Protein AF-A0A1G5DYK9-F1 (afdb_monomer)

Secondary structure (DSSP, 8-state):
--HHHHHHHHHHHHHHHHHTT-S-HHHHHHHHHHHHHHHT-HHHHHHHHHHHH-----

Radius of gyration: 12.36 Å; Cα contacts (8 Å, |Δi|>4): 46; chains: 1; bounding box: 32×26×28 Å

Foldseek 3Di:
DALVVLLVVLVVCLVCCVVVVVDDPLRSLVSQCSSCVSVVVPVSVVVSCCVNVPDDDD

Sequence (58 aa):
MDRIENALVACEKVINGIEDETISTSSALLQCSKIARLTNDEEAIIWFQYEYGGYVED

pLDDT: mean 90.02, std 7.23, range [61.06, 95.88]

Structure (mmCIF, N/CA/C/O backbone):
data_AF-A0A1G5DYK9-F1
#
_entry.id   AF-A0A1G5DYK9-F1
#
loop_
_atom_site.group_PDB
_atom_site.id
_atom_site.type_symbol
_atom_site.label_atom_id
_atom_site.label_alt_id
_atom_site.label_comp_id
_atom_site.label_asym_id
_atom_site.label_entity_id
_atom_site.label_seq_id
_atom_site.pdbx_PDB_ins_code
_atom_site.Cartn_x
_atom_site.Cartn_y
_atom_site.Cartn_z
_atom_si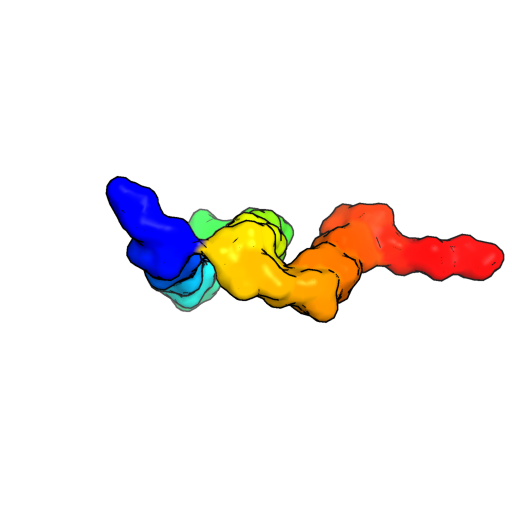te.occupancy
_atom_site.B_iso_or_equiv
_atom_site.auth_seq_id
_atom_site.auth_comp_id
_atom_site.auth_asym_id
_atom_site.auth_atom_id
_atom_site.pdbx_PDB_model_num
ATOM 1 N N . MET A 1 1 ? -13.571 12.876 7.894 1.00 61.06 1 MET A N 1
ATOM 2 C CA . MET A 1 1 ? -12.653 11.734 8.031 1.00 61.06 1 MET A CA 1
ATOM 3 C C . MET A 1 1 ? -11.254 12.281 7.886 1.00 61.06 1 MET A C 1
ATOM 5 O O . MET A 1 1 ? -10.971 12.929 6.879 1.00 61.06 1 MET A O 1
ATOM 9 N N . ASP A 1 2 ? -10.453 12.140 8.928 1.00 90.00 2 ASP A N 1
ATOM 10 C CA . ASP A 1 2 ? -9.100 12.691 8.989 1.00 90.00 2 ASP A CA 1
ATOM 11 C C . ASP A 1 2 ? -8.150 11.956 8.014 1.00 90.00 2 ASP A C 1
ATOM 13 O O . ASP A 1 2 ? -8.417 10.821 7.609 1.00 90.00 2 ASP A O 1
ATOM 17 N N . ARG A 1 3 ? -7.055 12.590 7.565 1.00 86.31 3 ARG A N 1
ATOM 18 C CA . ARG A 1 3 ? -6.099 11.941 6.638 1.00 86.31 3 ARG A CA 1
ATOM 19 C C . ARG A 1 3 ? -5.452 10.704 7.275 1.00 86.31 3 ARG A C 1
ATOM 21 O O . ARG A 1 3 ? -5.258 9.715 6.571 1.00 86.31 3 ARG A O 1
ATOM 28 N N . ILE A 1 4 ? -5.199 10.731 8.584 1.00 90.44 4 ILE A N 1
ATOM 29 C CA . ILE A 1 4 ? -4.639 9.606 9.342 1.00 90.44 4 ILE A CA 1
ATOM 30 C C . ILE A 1 4 ? -5.675 8.500 9.517 1.00 90.44 4 ILE A C 1
ATOM 32 O O . ILE A 1 4 ? -5.361 7.333 9.311 1.00 90.44 4 ILE A O 1
ATOM 36 N N . GLU A 1 5 ? -6.928 8.850 9.798 1.00 93.00 5 GLU A N 1
ATOM 37 C CA . GLU A 1 5 ? -8.032 7.884 9.874 1.00 93.00 5 GLU A CA 1
ATOM 38 C C . GLU A 1 5 ? -8.200 7.119 8.548 1.00 93.00 5 GLU A C 1
ATOM 40 O O . GLU A 1 5 ? -8.311 5.895 8.529 1.00 93.00 5 GLU A O 1
ATOM 45 N N . ASN A 1 6 ? -8.109 7.821 7.415 1.00 91.62 6 ASN A N 1
ATOM 46 C CA . ASN A 1 6 ? -8.129 7.191 6.094 1.00 91.62 6 ASN A CA 1
ATOM 47 C C . ASN A 1 6 ? -6.911 6.290 5.833 1.00 91.62 6 ASN A C 1
ATOM 49 O O . ASN A 1 6 ? -7.041 5.286 5.129 1.00 91.62 6 ASN A O 1
ATOM 53 N N . ALA A 1 7 ? -5.735 6.659 6.351 1.00 93.38 7 ALA A N 1
ATOM 54 C CA . ALA A 1 7 ? -4.524 5.856 6.222 1.00 93.38 7 ALA A CA 1
ATOM 55 C C . ALA A 1 7 ? -4.642 4.562 7.036 1.00 93.38 7 ALA A C 1
ATOM 57 O O . ALA A 1 7 ? -4.375 3.491 6.501 1.00 93.38 7 ALA A O 1
ATOM 58 N N . LEU A 1 8 ? -5.139 4.643 8.274 1.00 94.56 8 LEU A N 1
ATOM 59 C CA . LEU A 1 8 ? -5.369 3.484 9.141 1.00 94.56 8 LEU A CA 1
ATOM 60 C C . LEU A 1 8 ? -6.341 2.482 8.509 1.00 94.56 8 LEU A C 1
ATOM 62 O O . LEU A 1 8 ? -6.008 1.306 8.390 1.00 94.56 8 LEU A O 1
ATOM 66 N N . VAL A 1 9 ? -7.482 2.953 7.996 1.00 95.00 9 VAL A N 1
ATOM 67 C CA . VAL A 1 9 ? -8.456 2.092 7.299 1.00 95.00 9 VAL A CA 1
ATOM 68 C C . VAL A 1 9 ? -7.841 1.421 6.067 1.00 95.00 9 VAL A C 1
ATOM 70 O O . VAL A 1 9 ? -8.177 0.285 5.734 1.00 95.00 9 VAL A O 1
ATOM 73 N N . ALA A 1 10 ? -6.961 2.119 5.347 1.00 93.75 10 ALA A N 1
ATOM 74 C CA . ALA A 1 10 ? -6.261 1.529 4.214 1.00 93.75 10 ALA A CA 1
ATOM 75 C C . ALA A 1 10 ? -5.236 0.474 4.666 1.00 93.75 10 ALA A C 1
ATOM 77 O O . ALA A 1 10 ? -5.160 -0.574 4.028 1.00 93.75 10 ALA A O 1
ATOM 78 N N . CYS A 1 11 ? -4.510 0.699 5.767 1.00 94.75 11 CYS A N 1
ATOM 79 C CA . CYS A 1 11 ? -3.588 -0.285 6.339 1.00 94.75 11 CYS A CA 1
ATOM 80 C C . CYS A 1 11 ? -4.316 -1.573 6.741 1.00 94.75 11 CYS A C 1
ATOM 82 O O . CYS A 1 11 ? -3.884 -2.654 6.355 1.00 94.75 11 CYS A O 1
ATOM 84 N N . GLU A 1 12 ? -5.451 -1.471 7.438 1.00 95.44 12 GLU A N 1
ATOM 85 C CA . GLU A 1 12 ? -6.247 -2.644 7.827 1.00 95.44 12 GLU A CA 1
ATOM 86 C C . GLU A 1 12 ? -6.728 -3.439 6.609 1.00 95.44 12 GLU A C 1
ATOM 88 O O . GLU A 1 12 ? -6.682 -4.665 6.603 1.00 95.44 12 GLU A O 1
ATOM 93 N N . LYS A 1 13 ? -7.133 -2.753 5.533 1.00 94.00 13 LYS A N 1
ATOM 94 C CA . LYS A 1 13 ? -7.527 -3.412 4.279 1.00 94.00 13 LYS A CA 1
ATOM 95 C C . LYS A 1 13 ? -6.378 -4.146 3.601 1.00 94.00 13 LYS A C 1
ATOM 97 O O . LYS A 1 13 ? -6.624 -5.175 2.983 1.00 94.00 13 LYS A O 1
ATOM 102 N N . VAL A 1 14 ? -5.159 -3.611 3.670 1.00 95.44 14 VAL A N 1
ATOM 103 C CA . VAL A 1 14 ? -3.971 -4.279 3.122 1.00 95.44 14 VAL A CA 1
ATOM 104 C C . VAL A 1 14 ? -3.659 -5.532 3.927 1.00 95.44 14 VAL A C 1
ATOM 106 O O . VAL A 1 14 ? -3.503 -6.591 3.333 1.00 95.44 14 VAL A O 1
ATOM 109 N N . ILE A 1 15 ? -3.605 -5.412 5.255 1.00 95.38 15 ILE A N 1
ATOM 110 C CA . ILE A 1 15 ? -3.251 -6.510 6.162 1.00 95.38 15 ILE A CA 1
ATOM 111 C C . ILE A 1 15 ? -4.271 -7.643 6.032 1.00 95.38 15 ILE A C 1
ATOM 113 O O . ILE A 1 15 ? -3.922 -8.717 5.546 1.00 95.38 15 ILE A O 1
ATOM 117 N N . ASN A 1 16 ? -5.543 -7.355 6.319 1.00 95.88 16 ASN A N 1
ATOM 118 C CA . ASN A 1 16 ? -6.605 -8.358 6.256 1.00 95.88 16 ASN A CA 1
ATOM 119 C C . ASN A 1 16 ? -6.765 -8.897 4.829 1.00 95.88 16 ASN A C 1
ATOM 121 O O . ASN A 1 16 ? -6.980 -10.082 4.621 1.00 95.88 16 ASN A O 1
ATOM 125 N N . GLY A 1 17 ? -6.619 -8.035 3.818 1.00 94.25 17 GLY A N 1
ATOM 126 C CA . GLY A 1 17 ? -6.755 -8.445 2.428 1.00 94.25 17 GLY A CA 1
ATOM 127 C C . GLY A 1 17 ? -5.698 -9.457 1.982 1.00 94.25 17 GLY A C 1
ATOM 128 O O . GLY A 1 17 ? -6.014 -10.344 1.190 1.00 94.25 17 GLY A O 1
ATOM 129 N N . ILE A 1 18 ? -4.458 -9.313 2.460 1.00 93.44 18 ILE A N 1
ATOM 130 C CA . ILE A 1 18 ? -3.364 -10.251 2.181 1.00 93.44 18 ILE A CA 1
ATOM 131 C C . ILE A 1 18 ? -3.548 -11.535 2.991 1.00 93.44 18 ILE A C 1
ATOM 133 O O . ILE A 1 18 ? -3.414 -12.615 2.424 1.00 93.44 18 ILE A O 1
ATOM 137 N N . GLU A 1 19 ? -3.858 -11.427 4.285 1.00 93.94 19 GLU A N 1
ATOM 138 C CA . GLU A 1 19 ? -4.043 -12.586 5.171 1.00 93.94 19 GLU A CA 1
ATOM 139 C C . GLU A 1 19 ? -5.222 -13.466 4.740 1.00 93.94 19 GLU A C 1
ATOM 141 O O . GLU A 1 19 ? -5.101 -14.688 4.737 1.00 93.94 19 GLU A O 1
ATOM 146 N N . ASP A 1 20 ? -6.325 -12.850 4.313 1.00 94.69 20 ASP A N 1
ATOM 147 C CA . ASP A 1 20 ? -7.514 -13.549 3.817 1.00 94.69 20 ASP A CA 1
ATOM 148 C C . ASP A 1 20 ? -7.400 -13.938 2.327 1.00 94.69 20 ASP A C 1
ATOM 150 O O . ASP A 1 20 ? -8.355 -14.463 1.752 1.00 94.69 20 ASP A O 1
ATOM 154 N N . GLU A 1 21 ? -6.276 -13.628 1.667 1.00 91.38 21 GLU A N 1
ATOM 155 C CA . GLU A 1 21 ? -6.046 -13.831 0.225 1.00 91.38 21 GLU A CA 1
ATOM 156 C C . GLU A 1 21 ? -7.139 -13.199 -0.673 1.00 91.38 21 GLU A C 1
ATOM 158 O O . GLU A 1 21 ? -7.382 -13.623 -1.806 1.00 91.38 21 GLU A O 1
ATOM 163 N N . THR A 1 22 ? -7.818 -12.155 -0.184 1.00 93.69 22 THR A N 1
ATOM 164 C CA . THR A 1 22 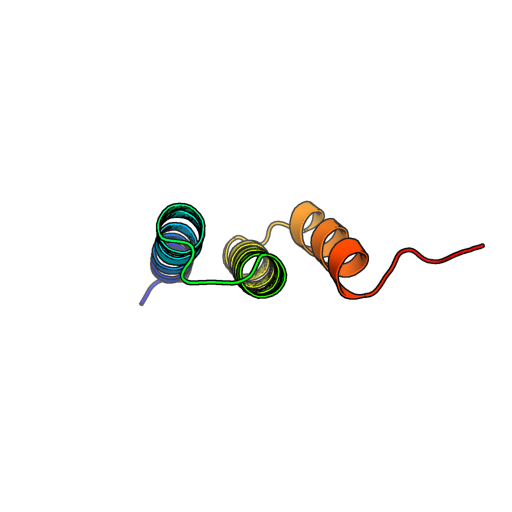? -8.945 -11.502 -0.878 1.00 93.69 22 THR A CA 1
ATOM 165 C C . THR A 1 22 ? -8.510 -10.403 -1.841 1.00 93.69 22 THR A C 1
ATOM 167 O O . THR A 1 22 ? -9.288 -10.007 -2.716 1.00 93.69 22 THR A O 1
ATOM 170 N N . ILE A 1 23 ? -7.279 -9.901 -1.711 1.00 92.69 23 ILE A N 1
ATOM 171 C CA . ILE A 1 23 ? -6.697 -8.927 -2.638 1.00 92.69 23 ILE A CA 1
ATOM 172 C C . ILE A 1 23 ? -5.423 -9.480 -3.268 1.00 92.69 23 ILE A C 1
ATOM 174 O O . ILE A 1 23 ? -4.621 -10.152 -2.628 1.00 92.69 23 ILE A O 1
ATOM 178 N N . SER A 1 24 ? -5.207 -9.144 -4.539 1.00 92.25 24 SER A N 1
ATOM 179 C CA . SER A 1 24 ? -3.938 -9.447 -5.199 1.00 92.25 24 SER A CA 1
ATOM 180 C C . SER A 1 24 ? -2.799 -8.593 -4.636 1.00 92.25 24 SER A C 1
ATOM 182 O O . SER A 1 24 ? -3.019 -7.482 -4.142 1.00 92.25 24 SER A O 1
ATO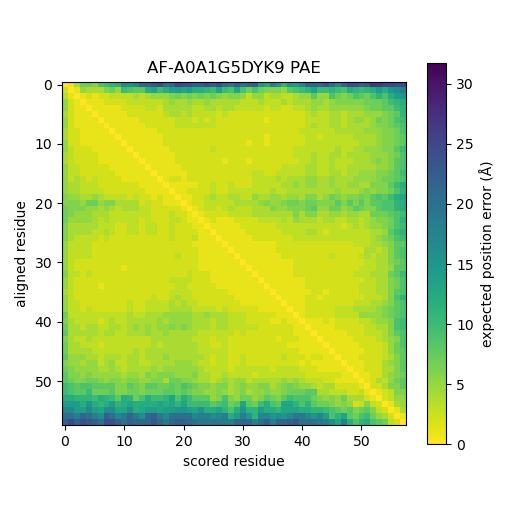M 184 N N . THR A 1 25 ? -1.563 -9.058 -4.805 1.00 88.81 25 THR A N 1
ATOM 185 C CA . THR A 1 25 ? -0.348 -8.300 -4.466 1.00 88.81 25 THR A CA 1
ATOM 186 C C . THR A 1 25 ? -0.300 -6.933 -5.157 1.00 88.81 25 THR A C 1
ATOM 188 O O . THR A 1 25 ? 0.015 -5.930 -4.519 1.00 88.81 25 THR A O 1
ATOM 191 N N . SER A 1 26 ? -0.708 -6.840 -6.428 1.00 89.88 26 SER A N 1
ATOM 192 C CA . SER A 1 26 ? -0.803 -5.562 -7.149 1.00 89.88 26 SER A CA 1
ATOM 193 C C . SER A 1 26 ? -1.858 -4.626 -6.546 1.00 89.88 26 SER A C 1
ATOM 195 O O . SER A 1 26 ? -1.649 -3.416 -6.459 1.00 89.88 26 SER A O 1
ATOM 197 N N . SER A 1 27 ? -2.992 -5.166 -6.090 1.00 91.31 27 SER A N 1
ATOM 198 C CA . SER A 1 27 ? -4.025 -4.382 -5.401 1.00 91.31 27 SER A CA 1
ATOM 199 C C . SER A 1 27 ? -3.541 -3.876 -4.040 1.00 91.31 27 SER A C 1
ATOM 201 O O . SER A 1 27 ? -3.813 -2.725 -3.696 1.00 91.31 27 SER A O 1
ATOM 203 N N . ALA A 1 28 ? -2.794 -4.696 -3.297 1.00 93.25 28 ALA A N 1
ATOM 204 C CA . ALA A 1 28 ? -2.157 -4.295 -2.047 1.00 93.25 28 ALA A CA 1
ATOM 205 C C . ALA A 1 28 ? -1.147 -3.157 -2.271 1.00 93.25 28 ALA A C 1
ATOM 207 O O . ALA A 1 28 ? -1.221 -2.136 -1.589 1.00 93.25 28 ALA A O 1
ATOM 208 N N . LEU A 1 29 ? -0.288 -3.261 -3.292 1.00 92.25 29 LEU A N 1
ATOM 209 C CA . LEU A 1 29 ? 0.680 -2.219 -3.660 1.00 92.25 29 LEU A CA 1
ATOM 210 C C . LEU A 1 29 ? 0.006 -0.867 -3.954 1.00 92.25 29 LEU A C 1
ATOM 212 O O . LEU A 1 29 ? 0.479 0.187 -3.520 1.00 92.25 29 LEU A O 1
ATOM 216 N N . LEU A 1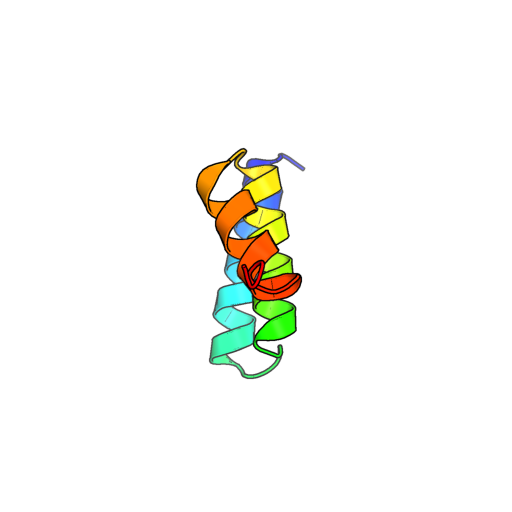 30 ? -1.135 -0.876 -4.648 1.00 92.12 30 LEU A N 1
ATOM 217 C CA . LEU A 1 30 ? -1.907 0.339 -4.923 1.00 92.12 30 LEU A CA 1
ATOM 218 C C . LEU A 1 30 ? -2.470 0.980 -3.645 1.00 92.12 30 LEU A C 1
ATOM 220 O O . LEU A 1 30 ? -2.512 2.211 -3.539 1.00 92.12 30 LEU A O 1
ATOM 224 N N . GLN A 1 31 ? -2.888 0.173 -2.666 1.00 93.81 31 GLN A N 1
ATOM 225 C CA . GLN A 1 31 ? -3.316 0.682 -1.360 1.00 93.81 31 GLN A CA 1
ATOM 226 C C . GLN A 1 31 ? -2.128 1.230 -0.560 1.00 93.81 31 GLN A C 1
ATOM 228 O O . GLN A 1 31 ? -2.237 2.330 -0.023 1.00 93.81 31 GLN A O 1
ATOM 233 N N . CYS A 1 32 ? -0.974 0.559 -0.565 1.00 93.88 32 CYS A N 1
ATOM 234 C CA . CYS A 1 32 ? 0.268 1.066 0.034 1.00 93.88 32 CYS A CA 1
ATOM 235 C C . CYS A 1 32 ? 0.697 2.407 -0.582 1.00 93.88 32 CYS A C 1
ATOM 237 O O . CYS A 1 32 ? 0.989 3.362 0.137 1.00 93.88 32 CYS A O 1
ATOM 239 N N . SER A 1 33 ? 0.588 2.544 -1.905 1.00 92.69 33 SER A N 1
ATOM 240 C CA . SER A 1 33 ? 0.821 3.811 -2.612 1.00 92.69 33 SER A CA 1
ATOM 241 C C . SER A 1 33 ? -0.135 4.918 -2.163 1.00 92.69 3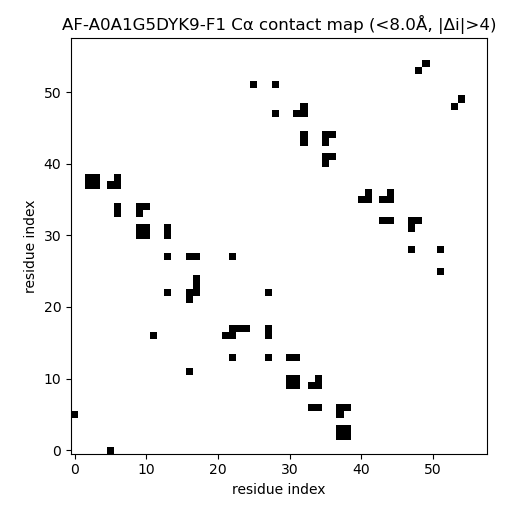3 SER A C 1
ATOM 243 O O . SER A 1 33 ? 0.232 6.091 -2.088 1.00 9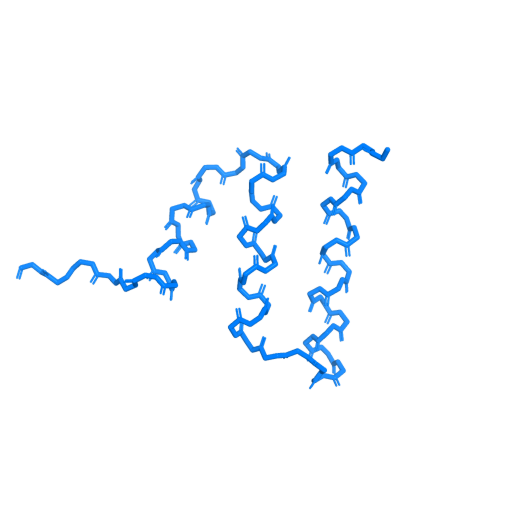2.69 33 SER A O 1
ATOM 245 N N . LYS A 1 34 ? -1.396 4.570 -1.881 1.00 93.25 34 LYS A N 1
ATOM 246 C CA . LYS A 1 34 ? -2.385 5.512 -1.349 1.00 93.25 34 LYS A CA 1
ATOM 247 C C . LYS A 1 34 ? -2.051 5.921 0.086 1.00 93.25 34 LYS A C 1
ATOM 249 O O . LYS A 1 34 ? -2.178 7.104 0.390 1.00 93.25 34 LYS A O 1
ATOM 254 N N . ILE A 1 35 ? -1.622 4.982 0.930 1.00 95.12 35 ILE A N 1
ATOM 255 C CA . ILE A 1 35 ? -1.197 5.238 2.314 1.00 95.12 35 ILE A CA 1
ATOM 256 C C . ILE A 1 35 ? -0.022 6.216 2.325 1.00 95.12 35 ILE A C 1
ATOM 258 O O . ILE A 1 35 ? -0.128 7.251 2.973 1.00 95.12 35 ILE A O 1
ATOM 262 N N . ALA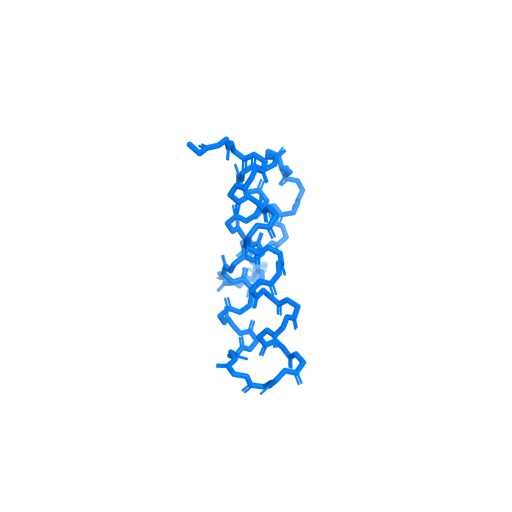 A 1 36 ? 1.011 5.975 1.515 1.00 94.62 36 ALA A N 1
ATOM 263 C CA . ALA A 1 36 ? 2.177 6.854 1.418 1.00 94.62 36 ALA A CA 1
ATOM 264 C C . ALA A 1 36 ? 1.804 8.305 1.043 1.00 94.62 36 ALA A C 1
ATOM 266 O O . ALA A 1 36 ? 2.303 9.265 1.627 1.00 94.62 36 ALA A O 1
ATOM 267 N N . ARG A 1 37 ? 0.832 8.496 0.136 1.00 92.69 37 ARG A N 1
ATOM 268 C CA . ARG A 1 37 ? 0.300 9.836 -0.198 1.00 92.69 37 ARG A CA 1
ATOM 269 C C . ARG A 1 37 ? -0.512 10.484 0.925 1.00 92.69 37 ARG A C 1
ATOM 271 O O . ARG A 1 37 ? -0.609 11.709 0.973 1.00 92.69 37 ARG A O 1
ATOM 278 N N . LEU A 1 38 ? -1.155 9.693 1.781 1.00 93.69 38 LEU A N 1
ATOM 279 C CA . LEU A 1 38 ? -1.912 10.199 2.929 1.00 93.69 38 LEU A CA 1
ATOM 280 C C . LEU A 1 38 ? -0.985 10.594 4.082 1.00 93.69 38 LEU A C 1
ATOM 282 O O . LEU A 1 38 ? -1.274 11.577 4.761 1.00 93.69 38 LEU A O 1
ATOM 286 N N . THR A 1 39 ? 0.118 9.865 4.263 1.00 93.88 39 THR A N 1
ATOM 287 C CA . THR A 1 39 ? 1.137 10.115 5.293 1.00 93.88 39 THR A CA 1
ATOM 288 C C . THR A 1 39 ? 2.243 11.065 4.842 1.00 93.88 39 THR A C 1
ATOM 290 O O . THR A 1 39 ? 3.068 11.442 5.668 1.00 93.88 39 THR A O 1
ATOM 293 N N . ASN A 1 40 ? 2.237 11.497 3.572 1.00 92.44 40 ASN A N 1
ATOM 294 C CA . ASN A 1 40 ? 3.295 12.322 2.981 1.00 92.44 40 ASN A CA 1
ATOM 295 C C . ASN A 1 40 ? 4.684 11.639 3.055 1.00 92.44 40 ASN A C 1
ATOM 297 O O . ASN A 1 40 ? 5.700 12.304 3.227 1.00 92.44 40 ASN A O 1
ATOM 301 N N . ASP A 1 41 ? 4.721 10.311 2.914 1.00 94.06 41 ASP A N 1
ATOM 302 C CA . ASP A 1 41 ? 5.955 9.519 2.883 1.00 94.06 41 ASP A CA 1
ATOM 303 C C . ASP A 1 41 ? 6.549 9.528 1.466 1.00 94.06 41 ASP A C 1
ATOM 305 O O . ASP A 1 41 ? 6.154 8.752 0.592 1.00 94.06 41 ASP A O 1
ATOM 309 N N . GLU A 1 42 ? 7.442 10.486 1.215 1.00 92.94 42 GLU A N 1
ATOM 310 C CA . GLU A 1 42 ? 8.022 10.730 -0.109 1.00 92.94 42 GLU A CA 1
ATOM 311 C C . GLU A 1 42 ? 8.892 9.572 -0.600 1.00 92.94 42 GLU A C 1
ATOM 313 O O . GLU A 1 42 ? 8.831 9.232 -1.782 1.00 92.94 42 GLU A O 1
ATOM 318 N N . GLU A 1 43 ? 9.648 8.926 0.293 1.00 93.19 43 GLU A N 1
ATOM 319 C CA . GLU A 1 43 ? 10.437 7.751 -0.073 1.00 93.19 43 GLU A CA 1
ATOM 320 C C . GLU A 1 43 ? 9.506 6.636 -0.537 1.00 93.19 43 GLU A C 1
ATOM 322 O O . GLU A 1 43 ? 9.626 6.171 -1.672 1.00 93.19 43 GLU A O 1
ATOM 327 N N . ALA A 1 44 ? 8.520 6.255 0.279 1.00 92.38 44 ALA A N 1
ATOM 328 C CA . ALA A 1 44 ? 7.597 5.181 -0.070 1.00 92.38 44 ALA A CA 1
ATOM 329 C C . ALA A 1 44 ? 6.856 5.453 -1.392 1.00 92.38 44 ALA A C 1
ATOM 331 O O . ALA A 1 44 ? 6.659 4.536 -2.188 1.00 92.38 44 ALA A O 1
ATOM 332 N N . ILE A 1 45 ? 6.490 6.709 -1.677 1.00 92.56 45 ILE A N 1
ATOM 333 C CA . ILE A 1 45 ? 5.892 7.096 -2.965 1.00 92.56 45 ILE A CA 1
ATOM 334 C C . ILE A 1 45 ? 6.822 6.760 -4.138 1.00 92.56 45 ILE A C 1
ATOM 336 O O . ILE A 1 45 ? 6.351 6.199 -5.128 1.00 92.56 45 ILE A O 1
ATOM 340 N N . ILE A 1 46 ? 8.111 7.090 -4.039 1.00 91.06 46 ILE A N 1
ATOM 341 C CA . ILE A 1 46 ? 9.104 6.828 -5.091 1.00 91.06 46 ILE A CA 1
ATOM 342 C C . ILE A 1 46 ? 9.288 5.321 -5.283 1.00 91.06 46 ILE A C 1
ATOM 344 O O . ILE A 1 46 ? 9.200 4.832 -6.409 1.00 91.06 46 ILE A O 1
ATOM 348 N N . TRP A 1 47 ? 9.477 4.573 -4.193 1.00 91.38 47 TRP A N 1
ATOM 349 C CA . TRP A 1 47 ? 9.619 3.116 -4.243 1.00 91.38 47 TRP A CA 1
ATOM 350 C C . TRP A 1 47 ? 8.420 2.465 -4.936 1.00 91.38 47 TRP A C 1
ATOM 352 O O . TRP A 1 47 ? 8.587 1.726 -5.904 1.00 91.38 47 TRP A O 1
ATOM 362 N N . PHE A 1 48 ? 7.197 2.799 -4.520 1.00 90.75 48 PHE A N 1
ATOM 363 C CA . PHE A 1 48 ? 6.000 2.199 -5.108 1.00 90.75 48 PHE A CA 1
ATOM 364 C C . PHE A 1 48 ? 5.752 2.610 -6.562 1.00 90.75 48 PHE A C 1
ATOM 366 O O . PHE A 1 48 ? 5.131 1.852 -7.308 1.00 90.75 48 PHE A O 1
ATOM 373 N N . GLN A 1 49 ? 6.233 3.780 -6.991 1.00 86.44 49 GLN A N 1
ATOM 374 C CA . GLN 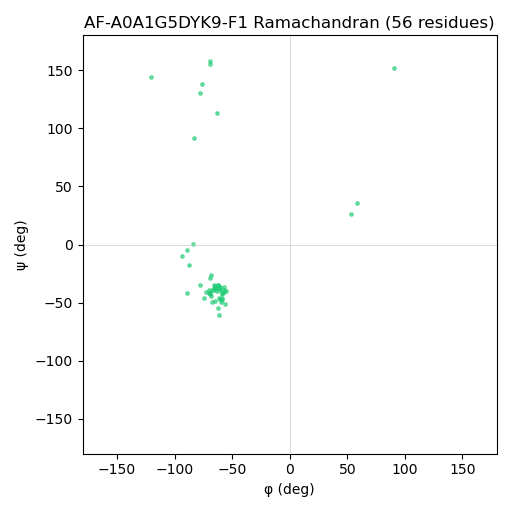A 1 49 ? 6.191 4.162 -8.402 1.00 86.44 49 GLN A CA 1
ATOM 375 C C . GLN A 1 49 ? 7.076 3.266 -9.266 1.00 86.44 49 GLN A C 1
ATOM 377 O O . GLN A 1 49 ? 6.633 2.896 -10.349 1.00 86.44 49 GLN A O 1
ATOM 382 N N . TYR A 1 50 ? 8.263 2.876 -8.798 1.00 88.31 50 TYR A N 1
ATOM 383 C CA . TYR A 1 50 ? 9.114 1.934 -9.529 1.00 88.31 50 TYR A CA 1
ATOM 384 C C . TYR A 1 50 ? 8.529 0.523 -9.550 1.00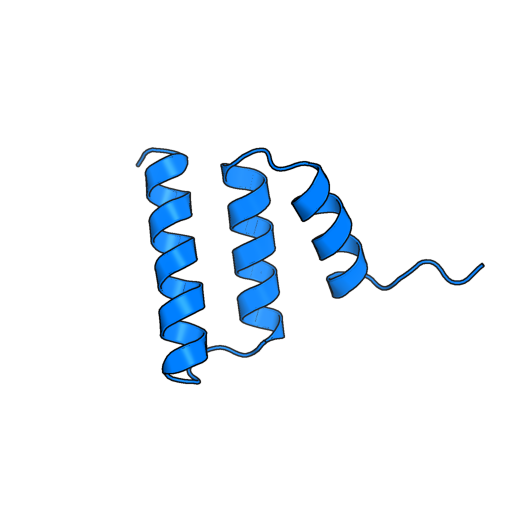 88.31 50 TYR A C 1
ATOM 386 O O . TYR A 1 50 ? 8.486 -0.106 -10.602 1.00 88.31 50 TYR A O 1
ATOM 394 N N . GLU A 1 51 ? 7.996 0.056 -8.421 1.00 84.88 51 GLU A N 1
ATOM 395 C CA . GLU A 1 51 ? 7.359 -1.265 -8.336 1.00 84.88 51 GLU A CA 1
ATOM 396 C C . GLU A 1 51 ? 6.133 -1.382 -9.259 1.00 84.88 51 GLU A C 1
ATOM 398 O O . GLU A 1 51 ? 5.861 -2.441 -9.820 1.00 84.88 51 GLU A O 1
ATOM 403 N N . TYR A 1 52 ? 5.379 -0.291 -9.440 1.00 80.75 52 TYR A N 1
ATOM 404 C CA . TYR A 1 52 ? 4.196 -0.278 -10.303 1.00 80.75 52 TYR A CA 1
ATOM 405 C C . TYR A 1 52 ? 4.503 0.076 -11.767 1.00 80.75 52 TYR A C 1
ATOM 407 O O . TYR A 1 52 ? 3.906 -0.489 -12.682 1.00 80.75 52 TYR A O 1
ATOM 415 N N . GLY A 1 53 ? 5.375 1.058 -11.993 1.00 81.50 53 GLY A N 1
ATOM 416 C CA . GLY A 1 53 ? 5.676 1.643 -13.303 1.00 81.50 53 GLY A CA 1
ATOM 417 C C . GLY A 1 53 ? 6.873 1.020 -14.018 1.00 81.50 53 GLY A C 1
ATOM 418 O O . GLY A 1 53 ? 7.072 1.303 -15.198 1.00 81.50 53 GLY A O 1
ATOM 419 N N . GLY A 1 54 ? 7.633 0.168 -13.330 1.00 80.31 54 GLY A N 1
ATOM 420 C CA . GLY A 1 54 ? 8.889 -0.394 -13.805 1.00 80.31 54 GLY A CA 1
ATOM 421 C C . GLY A 1 54 ? 10.095 0.460 -13.412 1.00 80.31 54 GLY A C 1
ATOM 422 O O . GLY A 1 54 ? 10.008 1.680 -13.251 1.00 80.31 54 GLY A O 1
ATOM 423 N N . TYR A 1 55 ? 11.240 -0.202 -13.263 1.00 79.44 55 TYR A N 1
ATOM 424 C CA . TYR A 1 55 ? 12.528 0.463 -13.104 1.00 79.44 55 TYR A CA 1
ATOM 425 C C . TYR A 1 55 ? 12.984 0.986 -14.461 1.00 79.44 55 TYR A C 1
ATOM 427 O O . TYR A 1 55 ? 12.834 0.301 -15.471 1.00 79.44 55 TYR A O 1
ATOM 435 N N . VAL A 1 56 ? 13.529 2.200 -14.487 1.00 76.50 56 VAL A N 1
ATOM 436 C CA . VAL A 1 56 ? 14.148 2.734 -15.701 1.00 76.50 56 VAL A CA 1
ATOM 437 C C . VAL A 1 56 ? 15.339 1.835 -16.029 1.00 76.50 56 VAL A C 1
ATOM 439 O O . VAL A 1 56 ? 16.279 1.752 -15.240 1.00 76.50 56 VAL A O 1
ATOM 442 N N . GLU A 1 57 ? 15.261 1.110 -17.141 1.00 71.12 57 GLU A N 1
ATOM 443 C CA . GLU A 1 57 ? 16.422 0.430 -17.711 1.00 71.12 57 GLU A CA 1
ATOM 444 C C . GLU A 1 57 ? 17.264 1.493 -18.440 1.00 71.12 57 GLU A C 1
ATOM 446 O O . GLU A 1 57 ? 16.701 2.322 -19.159 1.00 71.12 57 GLU A O 1
ATOM 451 N N . ASP A 1 58 ? 18.572 1.512 -18.156 1.00 63.81 58 ASP A N 1
ATOM 452 C CA . ASP A 1 58 ? 19.565 2.484 -18.659 1.00 63.81 58 ASP A CA 1
ATOM 453 C C . ASP A 1 58 ? 19.623 2.550 -20.200 1.00 63.81 58 ASP A C 1
ATOM 455 O O . ASP A 1 58 ? 19.627 1.472 -20.846 1.00 63.81 58 ASP A O 1
#

Solvent-accessible surface area (backbone atoms only — not comparable to full-atom values): 3329 Å² total; per-residue (Å²): 133,53,58,65,58,56,28,52,57,44,50,53,48,44,53,53,22,54,77,69,65,74,44,52,71,70,57,37,50,55,44,52,41,51,34,20,66,51,71,67,36,65,66,56,39,54,55,46,44,33,76,73,73,50,72,85,78,132

Mean predicted aligned error: 4.34 Å

Nearest PDB structures (foldseek):
  5j2l-assembly1_B  TM=6.448E-01  e=8.756E+00  synthetic construct
  8vc9-assembly3_F  TM=4.833E-01  e=6.915E+00  Leptospira interrogans serovar Copenhageni